Protein AF-U1MH38-F1 (afdb_monomer_lite)

Foldseek 3Di:
DLLLCCLPPPPFDQPDVVSSGALLSVLLVVLLVVLVVVLVVCPVVDPPDDSDPVSNNVSSVVRNQVSCVVRVHDSCVSVVD

Structure (mmCIF, N/CA/C/O backbone):
data_AF-U1MH38-F1
#
_entry.id   AF-U1MH38-F1
#
loop_
_atom_site.group_PDB
_atom_site.id
_atom_site.type_symbol
_atom_site.label_atom_id
_atom_site.label_alt_id
_atom_site.label_comp_id
_atom_site.label_asym_id
_atom_site.label_entity_id
_atom_site.label_seq_id
_atom_site.pdbx_PDB_ins_code
_atom_site.Cartn_x
_atom_site.Cartn_y
_atom_site.Cartn_z
_atom_site.occupancy
_atom_site.B_iso_or_equiv
_atom_site.auth_seq_id
_atom_site.auth_comp_id
_atom_site.auth_asym_id
_atom_site.auth_atom_id
_atom_site.pdbx_PDB_model_num
ATOM 1 N N . MET A 1 1 ? 0.983 8.468 -1.518 1.00 88.00 1 MET A N 1
ATOM 2 C CA . MET A 1 1 ? -0.102 9.067 -0.709 1.00 88.00 1 MET A CA 1
ATOM 3 C C . MET A 1 1 ? -1.267 8.114 -0.478 1.00 88.00 1 MET A C 1
ATOM 5 O O . MET A 1 1 ? -1.758 8.101 0.639 1.00 88.00 1 MET A O 1
ATOM 9 N N . LEU A 1 2 ? -1.662 7.275 -1.451 1.00 95.50 2 LEU A N 1
ATOM 10 C CA . LEU A 1 2 ? -2.797 6.350 -1.283 1.00 95.50 2 LEU A CA 1
ATOM 11 C C . LEU A 1 2 ? -2.710 5.468 -0.024 1.00 95.50 2 LEU A C 1
ATOM 13 O O . LEU A 1 2 ? -3.678 5.401 0.714 1.00 95.50 2 LEU A O 1
ATOM 17 N N . ALA A 1 3 ? -1.556 4.852 0.263 1.00 96.44 3 ALA A N 1
ATOM 18 C CA . ALA A 1 3 ? -1.397 4.006 1.452 1.00 96.44 3 ALA A CA 1
ATOM 19 C C . ALA A 1 3 ? -1.673 4.756 2.769 1.00 96.44 3 ALA A C 1
ATOM 21 O O . ALA A 1 3 ? -2.373 4.243 3.633 1.00 96.44 3 ALA A O 1
ATOM 22 N N . VAL A 1 4 ? -1.170 5.989 2.894 1.00 96.38 4 VAL A N 1
ATOM 23 C CA . VAL A 1 4 ? -1.415 6.839 4.071 1.00 96.38 4 VAL A CA 1
ATOM 24 C C . VAL A 1 4 ? -2.894 7.219 4.148 1.00 96.38 4 VAL A C 1
ATOM 26 O O . VAL A 1 4 ? -3.521 7.039 5.180 1.00 96.38 4 VAL A O 1
ATOM 29 N N . SER A 1 5 ? -3.481 7.663 3.032 1.00 96.25 5 SER A N 1
ATOM 30 C CA . SER A 1 5 ? -4.907 8.003 2.964 1.00 96.25 5 SER A CA 1
ATOM 31 C C . SER A 1 5 ? -5.810 6.817 3.309 1.00 96.25 5 SER A C 1
ATOM 33 O O . SER A 1 5 ? -6.852 7.008 3.923 1.00 96.25 5 SER A O 1
ATOM 35 N N . ALA A 1 6 ? -5.427 5.600 2.921 1.00 96.38 6 ALA A N 1
ATOM 36 C CA . ALA A 1 6 ? -6.170 4.399 3.266 1.00 96.38 6 ALA A CA 1
ATOM 37 C C . ALA A 1 6 ? -6.116 4.136 4.776 1.00 96.38 6 ALA A C 1
ATOM 39 O O . ALA A 1 6 ? -7.151 3.848 5.357 1.00 96.38 6 ALA A O 1
ATOM 40 N N . GLY A 1 7 ? -4.952 4.276 5.418 1.00 95.69 7 GLY A N 1
ATOM 41 C CA . GLY A 1 7 ? -4.823 4.118 6.873 1.00 95.69 7 GLY A CA 1
ATOM 42 C C . GLY A 1 7 ? -5.610 5.158 7.678 1.00 95.69 7 GLY A C 1
ATOM 43 O O . GLY A 1 7 ? -6.215 4.817 8.686 1.00 95.69 7 GLY A O 1
ATOM 44 N N . GLU A 1 8 ? -5.646 6.407 7.208 1.00 95.38 8 GLU A N 1
ATOM 45 C CA . GLU A 1 8 ? -6.287 7.516 7.931 1.00 95.38 8 GLU A CA 1
ATOM 46 C C . GLU A 1 8 ? -7.803 7.614 7.715 1.00 95.38 8 GLU A C 1
ATOM 48 O O . GLU A 1 8 ? -8.530 7.975 8.638 1.00 95.38 8 GLU A O 1
ATOM 53 N N . PHE A 1 9 ? -8.292 7.338 6.501 1.00 94.56 9 PHE A N 1
ATOM 54 C CA . PHE A 1 9 ? -9.676 7.661 6.125 1.00 94.56 9 PHE A CA 1
ATOM 55 C C . PHE A 1 9 ? -10.547 6.454 5.795 1.00 94.56 9 PHE A C 1
ATOM 57 O O . PHE A 1 9 ? -11.771 6.584 5.797 1.00 94.56 9 PHE A O 1
ATOM 64 N N . LEU A 1 10 ? -9.958 5.301 5.465 1.00 94.88 10 LEU A N 1
ATOM 65 C CA . LEU A 1 10 ? -10.752 4.132 5.112 1.00 94.88 10 LEU A CA 1
ATOM 66 C C . LEU A 1 10 ? -11.148 3.377 6.378 1.00 94.88 10 LEU A C 1
ATOM 68 O O . LEU A 1 10 ? -10.283 2.951 7.145 1.00 94.88 10 LEU A O 1
ATOM 72 N N . ASP A 1 11 ? -12.452 3.172 6.554 1.00 94.69 11 ASP A N 1
ATOM 73 C CA . ASP A 1 11 ? -12.992 2.374 7.651 1.00 94.69 11 ASP A CA 1
ATOM 74 C C . ASP A 1 11 ? -12.673 0.890 7.425 1.00 94.69 11 ASP A C 1
ATOM 76 O O . ASP A 1 11 ? -13.380 0.158 6.730 1.00 94.69 11 ASP A O 1
ATOM 80 N N . ALA A 1 12 ? -11.520 0.475 7.940 1.00 94.81 12 ALA A N 1
ATOM 81 C CA . ALA A 1 12 ? -11.028 -0.887 7.879 1.00 94.81 12 ALA A CA 1
ATOM 82 C C . ALA A 1 12 ? -10.201 -1.197 9.135 1.00 94.81 12 ALA A C 1
ATOM 84 O O . ALA A 1 12 ? -9.488 -0.320 9.632 1.00 94.81 12 ALA A O 1
ATOM 85 N N . PRO A 1 13 ? -10.218 -2.449 9.629 1.00 95.50 13 PRO A N 1
ATOM 86 C CA . PRO A 1 13 ? -9.454 -2.826 10.811 1.00 95.50 13 PRO A CA 1
ATOM 87 C C . PRO A 1 13 ? -7.955 -2.544 10.654 1.00 95.50 13 PRO A C 1
ATOM 89 O O . PRO A 1 13 ? -7.316 -2.966 9.683 1.00 95.50 13 PRO A O 1
ATOM 92 N N . VAL A 1 14 ? -7.383 -1.856 11.643 1.00 96.25 14 VAL A N 1
ATOM 93 C CA . VAL A 1 14 ? -5.938 -1.626 11.728 1.00 96.25 14 VAL A CA 1
ATOM 94 C C . VAL A 1 14 ? -5.243 -2.943 12.064 1.00 96.25 14 VAL A C 1
ATOM 96 O O . VAL A 1 14 ? -5.588 -3.609 13.038 1.00 96.25 14 VAL A O 1
ATOM 99 N N . VAL A 1 15 ? -4.239 -3.303 11.264 1.00 96.38 15 VAL A N 1
ATOM 100 C CA . VAL A 1 15 ? -3.440 -4.526 11.450 1.00 96.38 15 VAL A CA 1
ATOM 101 C C . VAL A 1 15 ? -2.024 -4.247 11.944 1.00 96.38 15 VAL A C 1
ATOM 103 O O . VAL A 1 15 ? -1.398 -5.117 12.542 1.00 96.38 15 VAL A O 1
ATOM 106 N N . LEU A 1 16 ? -1.520 -3.030 11.728 1.00 94.75 16 LEU A N 1
ATOM 107 C CA . LEU A 1 16 ? -0.226 -2.564 12.225 1.00 94.75 16 LEU A CA 1
ATOM 108 C C . LEU A 1 16 ? -0.414 -1.234 12.959 1.00 94.75 16 LEU A C 1
ATOM 110 O O . LEU A 1 16 ? -0.284 -0.161 12.367 1.00 94.75 16 LEU A O 1
ATOM 114 N N . SER A 1 17 ? -0.693 -1.301 14.262 1.00 91.88 17 SER A N 1
ATOM 115 C CA . SER A 1 17 ? -1.049 -0.128 15.076 1.00 91.88 17 SER A CA 1
ATOM 116 C C . SER A 1 17 ? 0.048 0.934 15.154 1.00 91.88 17 SER A C 1
ATOM 118 O O . SER A 1 17 ? -0.255 2.118 15.204 1.00 91.88 17 SER A O 1
ATOM 120 N N . VAL A 1 18 ? 1.325 0.535 15.108 1.00 93.75 18 VAL A N 1
ATOM 121 C CA . VAL A 1 18 ? 2.468 1.471 15.143 1.00 93.75 18 VAL A CA 1
ATOM 122 C C . VAL A 1 18 ? 2.513 2.368 13.900 1.00 93.75 18 VAL A C 1
ATOM 124 O O . VAL A 1 18 ? 3.028 3.479 13.963 1.00 93.75 18 VAL A O 1
ATOM 127 N N . LEU A 1 19 ? 1.980 1.892 12.771 1.00 91.94 19 LEU A N 1
ATOM 128 C CA . LEU A 1 19 ? 1.971 2.611 11.494 1.00 91.94 19 LEU A CA 1
ATOM 129 C C . LEU A 1 19 ? 0.577 3.140 11.123 1.00 91.94 19 LEU A C 1
ATOM 131 O O . LEU A 1 19 ? 0.417 3.665 10.026 1.00 91.94 19 LEU A O 1
ATOM 135 N N . ASN A 1 20 ? -0.427 2.948 11.988 1.00 92.69 20 ASN A N 1
ATOM 136 C CA . ASN A 1 20 ? -1.840 3.144 11.657 1.00 92.69 20 ASN A CA 1
ATOM 137 C C . ASN A 1 20 ? -2.240 2.479 10.317 1.00 92.69 20 ASN A C 1
ATOM 139 O O . ASN A 1 20 ? -2.981 3.039 9.513 1.00 92.69 20 ASN A O 1
ATOM 143 N N . ALA A 1 21 ? -1.690 1.293 10.025 1.00 95.75 21 ALA A N 1
ATOM 144 C CA . ALA A 1 21 ? -1.884 0.655 8.725 1.00 95.75 21 ALA A CA 1
ATOM 145 C C . ALA A 1 21 ? -2.958 -0.436 8.797 1.00 95.75 21 ALA A C 1
ATOM 147 O O . ALA A 1 21 ? -2.853 -1.392 9.572 1.00 95.75 21 ALA A O 1
ATOM 148 N N . ASN A 1 22 ? -3.969 -0.306 7.944 1.00 97.19 22 ASN A N 1
ATOM 149 C CA . ASN A 1 22 ? -4.971 -1.330 7.664 1.00 97.19 22 ASN A CA 1
ATOM 150 C C . ASN A 1 22 ? -4.551 -2.203 6.462 1.00 97.19 22 ASN A C 1
ATOM 152 O O . ASN A 1 22 ? -3.572 -1.916 5.768 1.00 97.19 22 ASN A O 1
ATOM 156 N N . LEU A 1 23 ? -5.278 -3.298 6.215 1.00 97.69 23 LEU A N 1
ATOM 157 C CA . LEU A 1 23 ? -5.006 -4.212 5.091 1.00 97.69 23 LEU A CA 1
ATOM 158 C C . LEU A 1 23 ? -4.902 -3.501 3.720 1.00 97.69 23 LEU A C 1
ATOM 160 O O . LEU A 1 23 ? -3.967 -3.803 2.976 1.00 97.69 23 LEU A O 1
ATOM 164 N N . PRO A 1 24 ? -5.789 -2.545 3.376 1.00 98.00 24 PRO A N 1
ATOM 165 C CA . PRO A 1 24 ? -5.700 -1.767 2.136 1.00 98.00 24 PRO A CA 1
ATOM 166 C C . PRO A 1 24 ? -4.418 -0.934 2.035 1.00 98.00 24 PRO A C 1
ATOM 168 O O . PRO A 1 24 ? -3.785 -0.908 0.979 1.00 98.00 24 PRO A O 1
ATOM 171 N N . ALA A 1 25 ? -3.991 -0.290 3.127 1.00 97.88 25 ALA A N 1
ATOM 172 C CA . ALA A 1 25 ? -2.741 0.465 3.176 1.00 97.88 25 ALA A CA 1
ATOM 173 C C . ALA A 1 25 ? -1.514 -0.439 2.979 1.00 97.88 25 ALA A C 1
ATOM 175 O O . ALA A 1 25 ? -0.619 -0.115 2.195 1.00 97.88 25 ALA A O 1
ATOM 176 N N . VAL A 1 26 ? -1.489 -1.602 3.639 1.00 97.88 26 VAL A N 1
ATOM 177 C CA . VAL A 1 26 ? -0.420 -2.602 3.477 1.00 97.88 26 VAL A CA 1
ATOM 178 C C . VAL A 1 26 ? -0.396 -3.137 2.045 1.00 97.88 26 VAL A C 1
ATOM 180 O O . VAL A 1 26 ? 0.662 -3.181 1.415 1.00 97.88 26 VAL A O 1
ATOM 183 N N . GLY A 1 27 ? -1.566 -3.474 1.502 1.00 98.00 27 GLY A N 1
ATOM 184 C CA . GLY A 1 27 ? -1.732 -3.898 0.116 1.00 98.00 27 GLY A CA 1
ATOM 185 C C . GLY A 1 27 ? -1.206 -2.858 -0.870 1.00 98.00 27 GLY A C 1
ATOM 186 O O . GLY A 1 27 ? -0.458 -3.208 -1.779 1.00 98.00 27 GLY A O 1
ATOM 187 N N . ALA A 1 28 ? -1.506 -1.575 -0.661 1.00 98.12 28 ALA A N 1
ATOM 188 C CA . ALA A 1 28 ? -1.015 -0.477 -1.493 1.00 98.12 28 ALA A CA 1
ATOM 189 C C . ALA A 1 28 ? 0.521 -0.382 -1.509 1.00 98.12 28 ALA A C 1
ATOM 191 O O . ALA A 1 28 ? 1.123 -0.177 -2.564 1.00 98.12 28 ALA A O 1
ATOM 192 N N . VAL A 1 29 ? 1.169 -0.553 -0.351 1.00 97.69 29 VAL A N 1
ATOM 193 C CA . VAL A 1 29 ? 2.637 -0.547 -0.237 1.00 97.69 29 VAL A CA 1
ATOM 194 C C . VAL A 1 29 ? 3.247 -1.747 -0.965 1.00 97.69 29 VAL A C 1
ATOM 196 O O . VAL A 1 29 ? 4.155 -1.571 -1.779 1.00 97.69 29 VAL A O 1
ATOM 199 N N . LEU A 1 30 ? 2.723 -2.955 -0.731 1.00 97.94 30 LEU A N 1
ATOM 200 C CA . LEU A 1 30 ? 3.179 -4.175 -1.411 1.00 97.94 30 LEU A CA 1
ATOM 201 C C . LEU A 1 30 ? 2.970 -4.090 -2.927 1.00 97.94 30 LEU A C 1
ATOM 203 O O . LEU A 1 30 ? 3.867 -4.416 -3.703 1.00 97.94 30 LEU A O 1
ATOM 207 N N . GLY A 1 31 ? 1.815 -3.582 -3.349 1.00 97.75 31 GLY A N 1
ATOM 208 C CA . GLY A 1 31 ? 1.498 -3.315 -4.743 1.00 97.75 31 GLY A CA 1
ATOM 209 C C . GLY A 1 31 ? 2.464 -2.319 -5.383 1.00 97.75 31 GLY A C 1
ATOM 210 O O . GLY A 1 31 ? 2.876 -2.514 -6.523 1.00 97.75 31 GLY A O 1
ATOM 211 N N . GLY A 1 32 ? 2.904 -1.297 -4.645 1.00 96.62 32 GLY A N 1
ATOM 212 C CA . GLY A 1 32 ? 3.950 -0.377 -5.090 1.00 96.62 32 GLY A CA 1
ATOM 213 C C . GLY A 1 32 ? 5.301 -1.057 -5.302 1.00 96.62 32 GLY A C 1
ATOM 214 O O . GLY A 1 32 ? 5.936 -0.828 -6.329 1.00 96.62 32 GLY A O 1
ATOM 215 N N . PHE A 1 33 ? 5.721 -1.945 -4.396 1.00 96.75 33 PHE A N 1
ATOM 216 C CA . PHE A 1 33 ? 6.942 -2.733 -4.594 1.00 96.75 33 PHE A CA 1
ATOM 217 C C . PHE A 1 33 ? 6.847 -3.647 -5.821 1.00 96.75 33 PHE A C 1
ATOM 219 O O . PHE A 1 33 ? 7.790 -3.704 -6.609 1.00 96.75 33 PHE A O 1
ATOM 226 N N . LEU A 1 34 ? 5.704 -4.306 -6.034 1.00 96.38 34 LEU A N 1
ATOM 227 C CA . LEU A 1 34 ? 5.466 -5.130 -7.223 1.00 96.38 34 LEU A CA 1
ATOM 228 C C . LEU A 1 34 ? 5.431 -4.292 -8.509 1.00 96.38 34 LEU A C 1
ATOM 230 O O . LEU A 1 34 ? 6.047 -4.670 -9.503 1.00 96.38 34 LEU A O 1
ATOM 234 N N . GLY A 1 35 ? 4.769 -3.133 -8.487 1.00 94.75 35 GLY A N 1
ATOM 235 C CA . GLY A 1 35 ? 4.734 -2.191 -9.607 1.00 94.75 35 GLY A CA 1
ATOM 236 C C . GLY A 1 35 ? 6.121 -1.648 -9.945 1.00 94.75 35 GLY A C 1
ATOM 237 O O . GLY A 1 35 ? 6.479 -1.542 -11.115 1.00 94.75 35 GLY A O 1
ATOM 238 N N . MET A 1 36 ? 6.944 -1.385 -8.929 1.00 94.81 36 MET A N 1
ATOM 239 C CA . MET A 1 36 ? 8.341 -0.997 -9.109 1.00 94.81 36 MET A CA 1
ATOM 240 C C . MET A 1 36 ? 9.189 -2.140 -9.673 1.00 94.81 36 MET A C 1
ATOM 242 O O . MET A 1 36 ? 9.964 -1.917 -10.597 1.00 94.81 36 MET A O 1
ATOM 246 N N . ALA A 1 37 ? 9.020 -3.372 -9.190 1.00 94.25 37 ALA A N 1
ATOM 247 C CA . ALA A 1 37 ? 9.695 -4.531 -9.767 1.00 94.25 37 ALA A CA 1
ATOM 248 C C . ALA A 1 37 ? 9.311 -4.721 -11.245 1.00 94.25 37 ALA A C 1
ATOM 250 O O . ALA A 1 37 ? 10.185 -4.894 -12.093 1.00 94.25 37 ALA A O 1
ATOM 251 N N . ALA A 1 38 ? 8.020 -4.602 -11.574 1.00 92.25 38 ALA A N 1
ATOM 252 C CA . ALA A 1 38 ? 7.528 -4.660 -12.947 1.00 92.25 38 ALA A CA 1
ATOM 253 C C . ALA A 1 38 ? 8.115 -3.536 -13.815 1.00 92.25 38 ALA A C 1
ATOM 255 O O . ALA A 1 38 ? 8.516 -3.790 -14.950 1.00 92.25 38 ALA A O 1
ATOM 256 N N . LEU A 1 39 ? 8.229 -2.318 -13.275 1.00 91.94 39 LEU A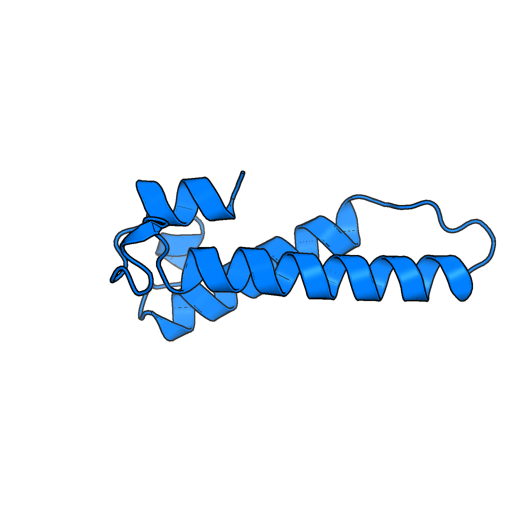 N 1
ATOM 257 C CA . LEU A 1 39 ? 8.897 -1.206 -13.950 1.00 91.94 39 LEU A CA 1
ATOM 258 C C . LEU A 1 39 ? 10.351 -1.504 -14.267 1.00 91.94 39 LEU A C 1
ATOM 260 O O . LEU A 1 39 ? 10.783 -1.278 -15.393 1.00 91.94 39 LEU A O 1
ATOM 264 N N . LEU A 1 40 ? 11.099 -2.009 -13.290 1.00 91.81 40 LEU A N 1
ATOM 265 C CA .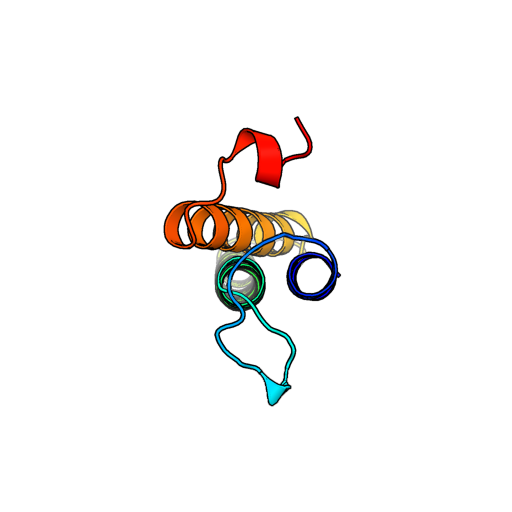 LEU A 1 40 ? 12.500 -2.351 -13.487 1.00 91.81 40 LEU A CA 1
ATOM 266 C C . LEU A 1 40 ? 12.637 -3.445 -14.545 1.00 91.81 40 LEU A C 1
ATOM 268 O O . LEU A 1 40 ? 13.490 -3.334 -15.419 1.00 91.81 40 LEU A O 1
ATOM 272 N N . VAL A 1 41 ? 11.77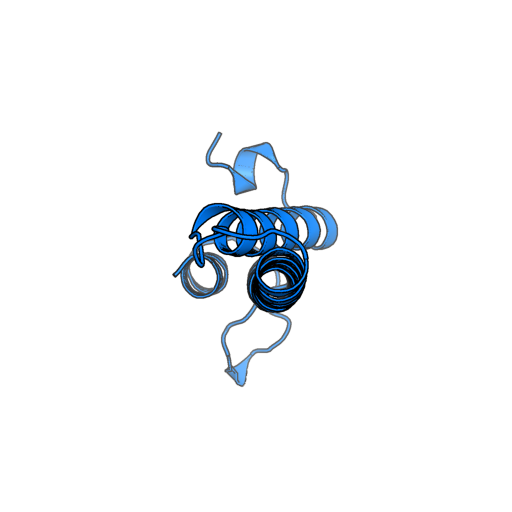4 -4.463 -14.529 1.00 91.44 41 VAL A N 1
ATOM 273 C CA . VAL A 1 41 ? 11.761 -5.495 -15.575 1.00 91.44 41 VAL A CA 1
ATOM 274 C C . VAL A 1 41 ? 11.470 -4.881 -16.943 1.00 91.44 41 VAL A C 1
ATOM 276 O O . VAL A 1 41 ? 12.203 -5.157 -17.889 1.00 91.44 41 VAL A O 1
ATOM 279 N N . LEU A 1 42 ? 10.450 -4.028 -17.058 1.00 89.88 42 LEU A N 1
ATOM 280 C CA . LEU A 1 42 ? 10.093 -3.372 -18.316 1.00 89.88 42 LEU A CA 1
ATOM 281 C C . LEU A 1 42 ? 11.252 -2.530 -18.857 1.00 89.88 42 LEU A C 1
ATOM 283 O O . LEU A 1 42 ? 11.587 -2.637 -20.032 1.00 89.88 42 LEU A O 1
ATOM 287 N N . LEU A 1 43 ? 11.900 -1.760 -17.981 1.00 90.31 43 LEU A N 1
ATOM 288 C CA . LEU A 1 43 ? 13.030 -0.902 -18.320 1.00 90.31 43 LEU A CA 1
ATOM 289 C C . LEU A 1 43 ? 14.215 -1.697 -18.886 1.00 90.31 43 LEU A C 1
ATOM 291 O O . LEU A 1 43 ? 14.860 -1.251 -19.825 1.00 90.31 43 LEU A O 1
ATOM 295 N N . HIS A 1 44 ? 14.482 -2.889 -18.346 1.00 89.62 44 HIS A N 1
ATOM 296 C CA . HIS A 1 44 ? 15.559 -3.756 -18.837 1.00 89.62 44 HIS A CA 1
ATOM 297 C C . HIS A 1 44 ? 15.185 -4.553 -20.094 1.00 89.62 44 HIS A C 1
ATOM 299 O O . HIS A 1 44 ? 16.068 -5.080 -20.766 1.00 89.62 44 HIS A O 1
ATOM 305 N N . ARG A 1 45 ? 13.891 -4.720 -20.386 1.00 89.00 45 ARG A N 1
ATOM 306 C CA . ARG A 1 45 ? 13.402 -5.583 -21.475 1.00 89.00 45 ARG A CA 1
ATOM 307 C C . ARG A 1 45 ? 12.955 -4.821 -22.714 1.00 89.00 45 ARG A C 1
ATOM 309 O O . ARG A 1 45 ? 12.870 -5.430 -23.775 1.00 89.00 45 ARG A O 1
ATOM 316 N N . VAL A 1 46 ? 12.644 -3.537 -22.583 1.00 86.81 46 VAL A N 1
ATOM 317 C CA . VAL A 1 46 ? 12.093 -2.718 -23.662 1.00 86.81 46 VAL A CA 1
ATOM 318 C C . VAL A 1 46 ? 13.008 -1.525 -23.897 1.00 86.81 46 VAL A C 1
ATOM 320 O O . VAL A 1 46 ? 13.098 -0.621 -23.067 1.00 86.81 46 VAL A O 1
ATOM 323 N N . GLU A 1 47 ? 13.683 -1.514 -25.046 1.00 78.31 47 GLU A N 1
ATOM 324 C CA . GLU A 1 47 ? 14.487 -0.368 -25.470 1.00 78.31 47 GLU A CA 1
ATOM 325 C C . GLU A 1 47 ? 13.615 0.889 -25.590 1.00 78.31 47 GLU A C 1
ATOM 327 O O . GLU A 1 47 ? 12.518 0.863 -26.149 1.00 78.31 47 GLU A O 1
ATOM 332 N N . GLY A 1 48 ? 14.092 2.001 -25.028 1.00 79.19 48 GLY A N 1
ATOM 333 C CA . GLY A 1 48 ? 13.362 3.272 -25.018 1.00 79.19 48 GLY A CA 1
ATOM 334 C C . GLY A 1 48 ? 12.210 3.350 -24.010 1.00 79.19 48 GLY A C 1
ATOM 335 O O . GLY A 1 48 ? 11.558 4.396 -23.923 1.00 79.19 48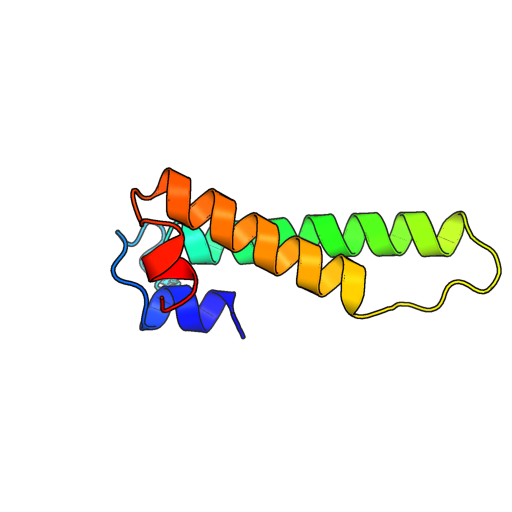 GLY A O 1
ATOM 336 N N . ALA A 1 49 ? 11.960 2.304 -23.211 1.00 76.25 49 ALA A N 1
ATOM 337 C CA . ALA A 1 49 ? 11.057 2.424 -22.074 1.00 76.25 49 ALA A CA 1
ATOM 338 C C . ALA A 1 49 ? 11.602 3.472 -21.097 1.00 76.25 49 ALA A C 1
ATOM 340 O O . ALA A 1 49 ? 12.771 3.458 -20.724 1.00 76.25 49 ALA A O 1
ATOM 341 N N . HIS A 1 50 ?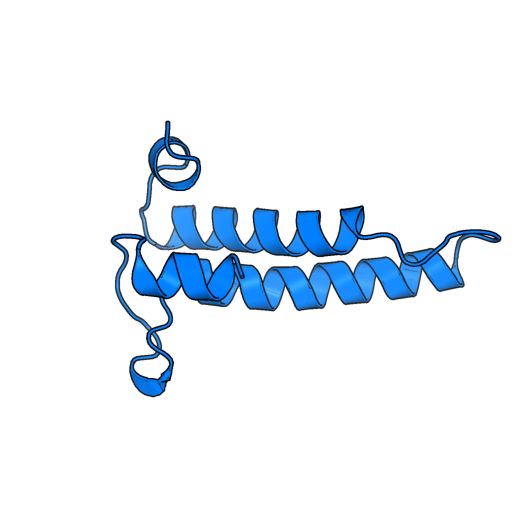 10.745 4.399 -20.686 1.00 74.12 50 HIS A N 1
ATOM 342 C CA . HIS A 1 50 ? 11.058 5.360 -19.636 1.00 74.12 50 HIS A CA 1
ATOM 343 C C . HIS A 1 50 ? 10.377 4.902 -18.353 1.00 74.12 50 HIS A C 1
ATOM 345 O O . HIS A 1 50 ? 9.297 4.308 -18.409 1.00 74.12 50 HIS A O 1
ATOM 351 N N . ALA A 1 51 ? 10.999 5.174 -17.203 1.00 68.50 51 ALA A N 1
ATOM 352 C CA . ALA A 1 51 ? 10.411 4.902 -15.897 1.00 68.50 51 ALA A CA 1
ATOM 353 C C . ALA A 1 51 ? 9.081 5.659 -15.775 1.00 68.50 51 ALA A C 1
ATOM 355 O O . ALA A 1 51 ? 9.030 6.848 -15.469 1.00 68.50 51 ALA A O 1
ATOM 356 N N . GLY A 1 52 ? 7.999 4.967 -16.110 1.00 73.06 52 GLY A N 1
ATOM 357 C CA . GLY A 1 52 ? 6.676 5.542 -16.160 1.00 73.06 52 GLY A CA 1
ATOM 358 C C . GLY A 1 52 ? 6.000 5.425 -14.806 1.00 73.06 52 GLY A C 1
ATOM 359 O O . GLY A 1 52 ? 6.012 4.376 -14.173 1.00 73.06 52 GLY A O 1
ATOM 360 N N . LEU A 1 53 ? 5.300 6.476 -14.404 1.00 76.31 53 LEU A N 1
ATOM 361 C CA . LEU A 1 53 ? 4.326 6.400 -13.320 1.00 76.31 53 LEU A CA 1
ATOM 362 C C . LEU A 1 53 ? 3.237 5.308 -13.497 1.00 76.31 53 LEU A C 1
ATOM 364 O O . LEU A 1 53 ? 2.770 4.825 -12.464 1.00 76.31 53 LEU A O 1
ATOM 368 N N . PRO A 1 54 ? 2.813 4.870 -14.714 1.00 88.50 54 PRO A N 1
ATOM 369 C CA . PRO A 1 54 ? 1.664 3.969 -14.836 1.00 88.50 54 PRO A CA 1
ATOM 370 C C . PRO A 1 54 ? 1.815 2.597 -14.158 1.00 88.50 54 PRO A C 1
ATOM 372 O O . PRO A 1 54 ? 0.939 2.273 -13.362 1.00 88.50 54 PRO A O 1
ATOM 375 N N . PRO A 1 55 ? 2.878 1.793 -14.365 1.00 89.69 55 PRO A N 1
ATOM 376 C CA . PRO A 1 55 ? 2.975 0.482 -13.712 1.00 89.69 55 PRO A CA 1
ATOM 377 C C . PRO A 1 55 ? 3.177 0.577 -12.193 1.00 89.69 55 PRO A C 1
ATOM 379 O O . PRO A 1 55 ? 2.656 -0.260 -11.458 1.00 89.69 55 PRO A O 1
ATOM 382 N N . LEU A 1 56 ? 3.845 1.629 -11.702 1.00 93.12 56 LEU A N 1
ATOM 383 C CA . LEU A 1 56 ? 3.948 1.889 -10.263 1.00 93.12 56 LEU A CA 1
ATOM 384 C C . LEU A 1 56 ? 2.578 2.211 -9.657 1.00 93.12 56 LEU A C 1
ATOM 386 O O . LEU A 1 56 ? 2.158 1.559 -8.704 1.00 93.12 56 LEU A O 1
ATOM 390 N N . ASN A 1 57 ? 1.864 3.184 -10.227 1.00 95.06 57 ASN A N 1
ATOM 391 C CA . ASN A 1 57 ? 0.549 3.594 -9.735 1.00 95.06 57 ASN A CA 1
ATOM 392 C C . ASN A 1 57 ? -0.492 2.479 -9.879 1.00 95.06 57 ASN A C 1
ATOM 394 O O . ASN A 1 57 ? -1.300 2.289 -8.975 1.00 95.06 57 ASN A O 1
ATOM 398 N N . ALA A 1 58 ? -0.453 1.715 -10.974 1.00 95.06 58 ALA A N 1
ATOM 399 C CA . ALA A 1 58 ? -1.310 0.551 -11.166 1.00 95.06 58 ALA A CA 1
ATOM 400 C C . ALA A 1 58 ? -1.030 -0.521 -10.108 1.00 95.06 58 ALA A C 1
ATOM 402 O O . ALA A 1 58 ? -1.970 -1.040 -9.518 1.00 95.06 58 ALA A O 1
ATOM 403 N N . GLY A 1 59 ? 0.243 -0.803 -9.810 1.00 96.69 59 GLY A N 1
ATOM 404 C CA . GLY A 1 59 ? 0.619 -1.714 -8.730 1.00 96.69 59 GLY A CA 1
ATOM 405 C C . GLY A 1 59 ? 0.063 -1.264 -7.379 1.00 96.69 59 GLY A C 1
ATOM 406 O O . GLY A 1 59 ? -0.606 -2.041 -6.702 1.00 96.69 59 GLY A O 1
ATOM 407 N N . VAL A 1 60 ? 0.264 0.008 -7.018 1.00 97.81 60 VAL A N 1
ATOM 408 C CA . VAL A 1 60 ? -0.270 0.597 -5.777 1.00 97.81 60 VAL A CA 1
ATOM 409 C C . VAL A 1 60 ? -1.797 0.483 -5.710 1.00 97.81 60 VAL A C 1
ATOM 411 O O . VAL A 1 60 ? -2.333 0.059 -4.688 1.00 97.81 60 VAL A O 1
ATOM 414 N N . LEU A 1 61 ? -2.502 0.829 -6.790 1.00 97.44 61 LEU A N 1
ATOM 415 C CA . LEU A 1 61 ? -3.964 0.796 -6.836 1.00 97.44 61 LEU A CA 1
ATOM 416 C C . LEU A 1 61 ? -4.512 -0.635 -6.767 1.00 97.44 61 LEU A C 1
ATOM 418 O O . LEU A 1 61 ? -5.447 -0.897 -6.017 1.00 97.44 61 LEU A O 1
ATOM 422 N N . LEU A 1 62 ? -3.922 -1.574 -7.509 1.00 97.69 62 LEU A N 1
ATOM 423 C CA . LEU A 1 62 ? -4.325 -2.981 -7.474 1.00 97.69 62 LEU A CA 1
ATOM 424 C C . LEU A 1 62 ? -4.087 -3.589 -6.093 1.00 97.69 62 LEU A C 1
ATOM 426 O O . LEU A 1 62 ? -4.966 -4.261 -5.561 1.00 97.69 62 LEU A O 1
ATOM 430 N N . GLY A 1 63 ? -2.934 -3.309 -5.482 1.00 98.19 63 GLY A N 1
ATOM 431 C CA . GLY A 1 63 ? -2.633 -3.750 -4.123 1.00 98.19 63 GLY A CA 1
ATOM 432 C C . GLY A 1 63 ? -3.621 -3.194 -3.094 1.00 98.19 63 GLY A C 1
ATOM 433 O O . GLY A 1 63 ? -4.100 -3.938 -2.240 1.00 98.19 63 GLY A O 1
ATOM 434 N N . TYR A 1 64 ? -3.981 -1.913 -3.213 1.00 98.50 64 TYR A N 1
ATOM 435 C CA . TYR A 1 64 ? -5.024 -1.286 -2.401 1.00 98.50 64 TYR A CA 1
ATOM 436 C C . TYR A 1 64 ? -6.374 -2.000 -2.541 1.00 98.50 64 TYR A C 1
ATOM 438 O O . TYR A 1 64 ? -6.974 -2.362 -1.533 1.00 98.50 64 TYR A O 1
ATOM 446 N N . LEU A 1 65 ? -6.833 -2.249 -3.772 1.00 98.25 65 LEU A N 1
ATOM 447 C CA . LEU A 1 65 ? -8.130 -2.884 -4.030 1.00 98.25 65 LEU A CA 1
ATOM 448 C C . LEU A 1 65 ? -8.176 -4.335 -3.542 1.00 98.25 65 LEU A C 1
ATOM 450 O O . LEU A 1 65 ? -9.169 -4.753 -2.952 1.00 98.25 65 LEU A O 1
ATOM 454 N N . VAL A 1 66 ? -7.094 -5.094 -3.731 1.00 98.31 66 VAL A N 1
ATOM 455 C CA . VAL A 1 66 ? -6.980 -6.454 -3.183 1.00 98.31 66 VAL A CA 1
ATOM 456 C C . VAL A 1 66 ? -7.026 -6.418 -1.654 1.00 98.31 66 VAL A C 1
ATOM 458 O O . VAL A 1 66 ? -7.749 -7.206 -1.048 1.00 98.31 66 VAL A O 1
ATOM 461 N N . GLY A 1 67 ? -6.314 -5.477 -1.027 1.00 97.81 67 GLY A N 1
ATOM 462 C CA . GLY A 1 67 ? -6.360 -5.272 0.420 1.00 97.81 67 GLY A CA 1
ATOM 463 C C . GLY A 1 67 ? -7.743 -4.845 0.927 1.00 97.81 67 GLY A C 1
ATOM 464 O O . GLY A 1 67 ? -8.169 -5.321 1.974 1.00 97.81 67 GLY A O 1
ATOM 465 N N . ALA A 1 68 ? -8.470 -4.013 0.174 1.00 97.75 68 ALA A N 1
ATOM 466 C CA . ALA A 1 68 ? -9.850 -3.612 0.465 1.00 97.75 68 ALA A CA 1
ATOM 467 C C . ALA A 1 68 ? -10.793 -4.814 0.481 1.00 97.75 68 ALA A C 1
ATOM 469 O O . ALA A 1 68 ? -11.448 -5.060 1.492 1.00 97.75 68 ALA A O 1
ATOM 470 N N . VAL A 1 69 ? -10.779 -5.624 -0.579 1.00 97.81 69 VAL A N 1
ATOM 471 C CA . VAL A 1 69 ? -11.601 -6.840 -0.653 1.00 97.81 69 VAL A CA 1
ATOM 472 C C . VAL A 1 69 ? -11.254 -7.807 0.480 1.00 97.81 69 VAL A C 1
ATOM 474 O O . VAL A 1 69 ? -12.151 -8.339 1.130 1.00 97.81 69 VAL A O 1
ATOM 477 N N . ALA A 1 70 ? -9.966 -7.998 0.770 1.00 97.50 70 ALA A N 1
ATOM 478 C CA . ALA A 1 70 ? -9.518 -8.872 1.853 1.00 97.50 70 ALA A CA 1
ATOM 479 C C . ALA A 1 70 ? -9.895 -8.352 3.256 1.00 97.50 70 ALA A C 1
ATOM 481 O O . ALA A 1 70 ? -10.096 -9.153 4.166 1.00 97.50 70 ALA A O 1
ATOM 482 N N . ALA A 1 71 ? -10.032 -7.035 3.433 1.00 95.94 71 ALA A N 1
ATOM 483 C CA . ALA A 1 71 ? -10.521 -6.411 4.663 1.00 95.94 71 ALA A CA 1
ATOM 484 C C . ALA A 1 71 ? -12.059 -6.383 4.771 1.00 95.94 71 ALA A C 1
ATOM 486 O O . ALA A 1 71 ? -12.584 -5.892 5.766 1.00 95.94 71 ALA A O 1
ATOM 487 N N . GLY A 1 72 ? -12.781 -6.882 3.760 1.00 96.44 72 GLY A N 1
ATOM 488 C CA . GLY A 1 72 ? -14.244 -6.832 3.702 1.00 96.44 72 GLY A CA 1
ATOM 489 C C . GLY A 1 72 ? -14.812 -5.482 3.250 1.00 96.44 72 GLY A C 1
ATOM 490 O O . GLY A 1 72 ? -16.019 -5.273 3.343 1.00 96.44 72 GLY A O 1
ATOM 491 N N . VAL A 1 73 ? -13.973 -4.574 2.745 1.00 96.88 73 VAL A N 1
ATOM 492 C CA . VAL A 1 73 ? -14.400 -3.275 2.214 1.00 96.88 73 VAL A CA 1
ATOM 493 C C . VAL A 1 73 ? -14.938 -3.463 0.788 1.00 96.88 73 VAL A C 1
ATOM 495 O O . VAL A 1 73 ? -14.208 -3.961 -0.078 1.00 96.88 73 VAL A O 1
ATOM 498 N N . PRO A 1 74 ? -16.188 -3.053 0.495 1.00 96.44 74 PRO A N 1
ATOM 499 C CA . PRO A 1 74 ? -16.731 -3.104 -0.858 1.00 96.44 74 PRO A CA 1
ATOM 500 C C . PRO A 1 74 ? -15.896 -2.274 -1.837 1.00 96.44 74 PRO A C 1
ATOM 502 O O . PRO A 1 74 ? -15.467 -1.165 -1.521 1.00 96.44 74 PRO A O 1
ATOM 505 N N . VAL A 1 75 ? -15.712 -2.772 -3.064 1.00 95.69 75 VAL A N 1
ATOM 506 C CA . VAL A 1 75 ? -14.935 -2.061 -4.098 1.00 95.69 75 VAL A CA 1
ATOM 507 C C . VAL A 1 75 ? -15.550 -0.700 -4.433 1.00 95.69 75 VAL A C 1
ATOM 509 O O . VAL A 1 75 ? -14.814 0.248 -4.678 1.00 95.69 75 VAL A O 1
ATOM 512 N N . THR A 1 76 ? -16.879 -0.575 -4.398 1.00 96.50 76 THR A N 1
ATOM 513 C CA . THR A 1 76 ? -17.569 0.711 -4.589 1.00 96.50 76 THR A CA 1
ATOM 514 C C . THR A 1 76 ? -17.143 1.720 -3.526 1.00 96.50 76 THR A C 1
ATOM 516 O O . THR A 1 76 ? -16.614 2.769 -3.872 1.00 96.50 76 THR A O 1
ATOM 519 N N . THR A 1 77 ? -17.198 1.342 -2.246 1.00 95.25 77 THR A N 1
ATOM 520 C CA . THR A 1 77 ? -16.713 2.164 -1.127 1.00 95.25 77 THR A CA 1
ATOM 521 C C . THR A 1 77 ? -15.231 2.501 -1.267 1.00 95.25 77 THR A C 1
ATOM 523 O O . THR A 1 77 ? -14.842 3.654 -1.098 1.00 95.25 77 THR A O 1
ATOM 526 N N . ALA A 1 78 ? -14.399 1.525 -1.639 1.00 94.75 78 ALA A N 1
ATOM 527 C CA . ALA A 1 78 ? -12.967 1.731 -1.841 1.00 94.75 78 ALA A CA 1
ATOM 528 C C . ALA A 1 78 ? -12.654 2.710 -2.990 1.00 94.75 78 ALA A C 1
ATOM 530 O O . ALA A 1 78 ? -11.605 3.355 -2.971 1.00 94.75 78 ALA A O 1
ATOM 531 N N . LEU A 1 79 ? -13.541 2.818 -3.982 1.00 94.56 79 LEU A N 1
ATOM 532 C CA . LEU A 1 79 ? -13.453 3.765 -5.097 1.00 94.56 79 LEU A CA 1
ATOM 533 C C . LEU A 1 79 ? -14.186 5.091 -4.826 1.00 94.56 79 LEU A C 1
ATOM 535 O O . LEU A 1 79 ? -14.095 5.999 -5.649 1.00 94.56 79 LEU A O 1
ATOM 539 N N . GLY A 1 80 ? -14.884 5.217 -3.694 1.00 91.62 80 GLY A N 1
ATOM 540 C CA . GLY A 1 80 ? -15.690 6.392 -3.358 1.00 91.62 80 GLY A CA 1
ATOM 541 C C . GLY A 1 80 ? -17.001 6.500 -4.146 1.00 91.62 80 GLY A C 1
ATOM 5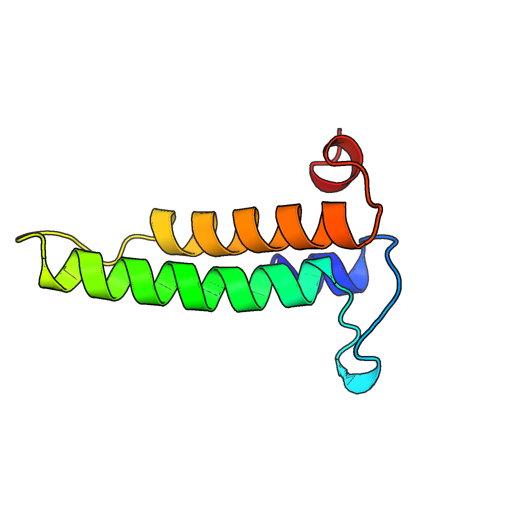42 O O . GLY A 1 80 ? -17.466 7.614 -4.384 1.00 91.62 80 GLY A O 1
ATOM 543 N N . LEU A 1 81 ? -17.556 5.361 -4.576 1.00 92.75 81 LEU A N 1
ATOM 544 C CA . LEU A 1 81 ? -18.820 5.226 -5.311 1.00 92.75 81 LEU A CA 1
ATOM 545 C C . LEU A 1 81 ? -19.972 4.778 -4.408 1.00 92.75 81 LEU A C 1
ATOM 547 O O . LEU A 1 81 ? -19.736 3.905 -3.537 1.00 92.75 81 LEU A O 1
#

Sequence (81 aa):
MLAVSAGEFLDAPVVLSVLNANLPAVGAVLGGFLGMAALLVLLHRVEGAHAGLPPLNAGVLLGYLVGAVAAGVPVTTALGL

Secondary structure (DSSP, 8-state):
-HHHHHHHHS---EEEGGGTEEHHHHHHHHHHHHHHHHHHHHHHHSTT----HHHHHHHHHHHHHHHHHHTT--HHHHHT-

Radius of gyration: 13.88 Å; chains: 1; bounding box: 34×18×41 Å

pLDDT: mean 93.34, std 6.31, range [68.5, 98.5]